Protein AF-A0A9X9F3B5-F1 (afdb_monomer)

Organism: Bacillus cereus (NCBI:txid1396)

Solvent-accessible surface area (backbone atoms only — not comparable to full-atom values): 8485 Å² total; per-residue (Å²): 130,91,76,78,83,88,72,43,100,63,91,70,79,89,70,54,74,70,54,32,63,73,67,66,36,51,57,54,35,40,50,52,51,32,54,69,56,72,46,82,91,53,90,96,57,89,67,85,50,54,65,65,38,56,52,51,55,50,51,56,39,38,68,37,24,41,66,36,77,58,70,49,90,58,87,87,78,70,39,50,51,76,63,76,97,62,75,48,53,69,52,58,49,33,40,53,72,60,72,49,48,43,68,39,73,67,28,53,50,38,31,54,47,8,58,75,51,78,66,52,68,66,66,55,69,88,78,88,79,88,82,82,82,85,130

Radius of gyration: 19.02 Å; Cα contacts (8 Å, |Δi|>4): 128; chains: 1; bounding box: 59×32×58 Å

Sequence (135 aa):
GSSKPKKSWKEFGDIDDLRALQVSSNVYMFNTALQMAGINYVPNNPLDIKQETFNKMRYYFRQFGLGVSTGIDLPNESIGQVGRTDNIPGFLLDYAIGQYDTYTPLQLAQYISTIANGGYRMKPQIVQEVREQPN

Secondary structure (DSSP, 8-state):
--PPPP--SS--SS--HHHHHHTT-HHHHHHHHHHHTT----TTS-----HHHHHHHHHHHHHTTTTS----SSTT-----PPP----HHHHHHHHTTSSS---HHHHHHHHHHHHTTT--PPP-S-----PPP-
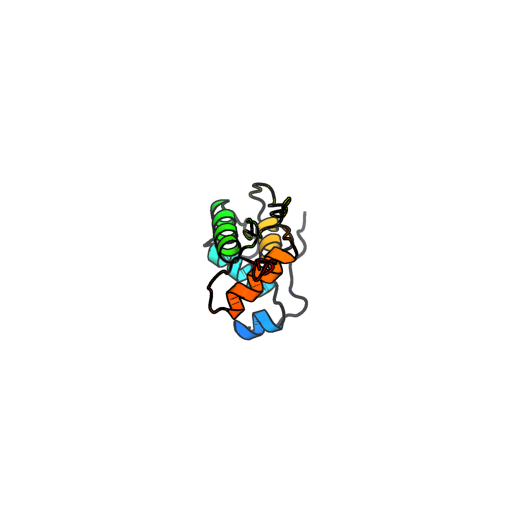
Structure (mmCIF, N/CA/C/O backbone):
data_AF-A0A9X9F3B5-F1
#
_entry.id   AF-A0A9X9F3B5-F1
#
loop_
_atom_site.group_PDB
_atom_site.id
_atom_site.type_symbol
_atom_site.label_atom_id
_atom_site.label_alt_id
_atom_site.label_comp_id
_atom_site.label_asym_id
_atom_site.label_entity_id
_atom_site.label_seq_id
_atom_site.pdbx_PDB_ins_code
_atom_site.Cartn_x
_atom_site.Cartn_y
_atom_site.Cartn_z
_atom_site.occupancy
_atom_site.B_iso_or_equiv
_atom_site.auth_seq_id
_atom_site.auth_comp_id
_atom_site.auth_asym_id
_atom_site.auth_atom_id
_atom_site.pdbx_PDB_model_num
ATOM 1 N N . GLY A 1 1 ? 24.732 11.506 -16.327 1.00 36.44 1 GLY A N 1
ATOM 2 C CA . GLY A 1 1 ? 24.994 11.352 -14.884 1.00 36.44 1 GLY A CA 1
ATOM 3 C C . GLY A 1 1 ? 24.782 9.903 -14.520 1.00 36.44 1 GLY A C 1
ATOM 4 O O . GLY A 1 1 ? 23.716 9.385 -14.814 1.00 36.44 1 GLY A O 1
ATOM 5 N N . SER A 1 2 ? 25.805 9.235 -13.989 1.00 35.81 2 SER A N 1
ATOM 6 C CA . SER A 1 2 ? 25.758 7.806 -13.650 1.00 35.81 2 SER A CA 1
ATOM 7 C C . SER A 1 2 ? 24.798 7.578 -12.476 1.00 35.81 2 SER A C 1
ATOM 9 O O . SER A 1 2 ? 25.084 7.994 -11.352 1.00 35.81 2 SER A O 1
ATOM 11 N N . SER A 1 3 ? 23.629 6.985 -12.738 1.00 43.53 3 SER A N 1
ATOM 12 C CA . SER A 1 3 ? 22.703 6.572 -11.683 1.00 43.53 3 SER A CA 1
ATOM 13 C C . SER A 1 3 ? 23.288 5.356 -10.969 1.00 43.53 3 SER A C 1
ATOM 15 O O . SER A 1 3 ? 23.568 4.340 -11.607 1.00 43.53 3 SER A O 1
ATOM 17 N N . LYS A 1 4 ? 23.478 5.456 -9.649 1.00 46.59 4 LYS A N 1
ATOM 18 C CA . LYS A 1 4 ? 24.001 4.358 -8.826 1.00 46.59 4 LYS A CA 1
ATOM 19 C C . LYS A 1 4 ? 23.145 3.093 -9.024 1.00 46.59 4 LYS A C 1
ATOM 21 O O . LYS A 1 4 ? 21.919 3.200 -8.975 1.00 46.59 4 LYS A O 1
ATOM 26 N N . PRO A 1 5 ? 23.751 1.909 -9.221 1.00 51.00 5 PRO A N 1
ATOM 27 C CA . PRO A 1 5 ? 22.995 0.668 -9.341 1.00 51.00 5 PRO A CA 1
ATOM 28 C C . PRO A 1 5 ? 22.234 0.409 -8.036 1.00 51.00 5 PRO A C 1
ATOM 30 O O . PRO A 1 5 ? 22.845 0.308 -6.971 1.00 51.00 5 PRO A O 1
ATOM 33 N N . LYS A 1 6 ? 20.899 0.323 -8.108 1.00 47.84 6 LYS A N 1
ATOM 34 C CA . LYS A 1 6 ? 20.064 -0.082 -6.969 1.00 47.84 6 LYS A CA 1
ATOM 35 C C . LYS A 1 6 ? 20.289 -1.581 -6.733 1.00 47.84 6 LYS A C 1
ATOM 37 O O . LYS A 1 6 ? 20.050 -2.383 -7.630 1.00 47.84 6 LYS A O 1
ATOM 42 N N . LYS A 1 7 ? 20.790 -1.953 -5.553 1.00 46.00 7 LYS A N 1
ATOM 43 C CA . LYS A 1 7 ? 21.088 -3.343 -5.166 1.00 46.00 7 LYS A CA 1
ATOM 44 C C . LYS A 1 7 ? 20.408 -3.677 -3.835 1.00 46.00 7 LYS A C 1
ATOM 46 O O . LYS A 1 7 ? 20.262 -2.798 -2.987 1.00 46.00 7 LYS A O 1
ATOM 51 N N . SER A 1 8 ? 20.007 -4.935 -3.647 1.00 44.94 8 SER A N 1
ATOM 52 C CA . SER A 1 8 ? 19.710 -5.474 -2.310 1.00 44.94 8 SER A CA 1
ATOM 53 C C . SER A 1 8 ? 20.991 -5.512 -1.463 1.00 44.94 8 SER A C 1
ATOM 55 O O . SER A 1 8 ? 22.097 -5.510 -2.001 1.00 44.94 8 SER A O 1
ATOM 57 N N . TRP A 1 9 ? 20.850 -5.588 -0.136 1.00 44.47 9 TRP A N 1
ATOM 58 C CA . TRP A 1 9 ? 21.981 -5.670 0.802 1.00 44.47 9 TRP A CA 1
ATOM 59 C C . TRP A 1 9 ? 22.863 -6.927 0.607 1.00 44.47 9 TRP A C 1
ATOM 61 O O . TRP A 1 9 ? 24.012 -6.947 1.041 1.00 44.47 9 TRP A O 1
ATOM 71 N N . LYS A 1 10 ? 22.359 -7.955 -0.096 1.00 44.69 10 LYS A N 1
ATOM 72 C CA . LYS A 1 10 ? 23.094 -9.165 -0.502 1.00 44.69 10 LYS A CA 1
ATOM 73 C C . LYS A 1 10 ? 22.610 -9.686 -1.863 1.00 44.69 10 LYS A C 1
ATOM 75 O O . LYS A 1 10 ? 21.421 -9.586 -2.165 1.00 44.69 10 LYS A O 1
ATOM 80 N N . GLU A 1 11 ? 23.516 -10.266 -2.654 1.00 44.75 11 GLU A N 1
ATOM 81 C CA . GLU A 1 11 ? 23.173 -11.099 -3.818 1.00 44.75 11 GLU A CA 1
ATOM 82 C C . GLU A 1 11 ? 22.745 -12.482 -3.314 1.00 44.75 11 GLU A C 1
ATOM 84 O O . GLU A 1 11 ? 23.505 -13.145 -2.610 1.00 44.75 11 GLU A O 1
ATOM 89 N N . PHE A 1 12 ? 21.515 -12.898 -3.617 1.00 49.94 12 PHE A N 1
ATOM 90 C CA . PHE A 1 12 ? 20.930 -14.125 -3.060 1.00 49.94 12 PHE A CA 1
ATOM 91 C C . PHE A 1 12 ? 20.698 -15.245 -4.093 1.00 49.94 12 PHE A C 1
ATOM 93 O O . PHE A 1 12 ? 20.068 -16.238 -3.748 1.00 49.94 12 PHE A O 1
ATOM 100 N N . GLY A 1 13 ? 21.255 -15.152 -5.307 1.00 59.84 13 GLY A N 1
ATOM 101 C CA . GLY A 1 13 ? 21.099 -16.201 -6.331 1.00 59.84 13 GLY A CA 1
ATOM 102 C C . GLY A 1 13 ? 19.633 -16.409 -6.732 1.00 59.84 13 GLY A C 1
ATOM 103 O O . GLY A 1 13 ? 18.893 -15.431 -6.824 1.00 59.84 13 GLY A O 1
ATOM 104 N N . ASP A 1 14 ? 19.218 -17.659 -6.952 1.00 50.88 14 ASP A N 1
ATOM 105 C CA . ASP A 1 14 ? 17.814 -18.015 -7.191 1.00 50.88 14 ASP A CA 1
ATOM 106 C C . ASP A 1 14 ? 16.996 -17.845 -5.899 1.00 50.88 14 ASP A C 1
ATOM 108 O O . ASP A 1 14 ? 17.201 -18.548 -4.905 1.00 50.88 14 ASP A O 1
ATOM 112 N N . ILE A 1 15 ? 16.082 -16.872 -5.894 1.00 57.34 15 ILE A N 1
ATOM 113 C CA . ILE A 1 15 ? 15.240 -16.533 -4.742 1.00 57.34 15 ILE A CA 1
ATOM 114 C C . ILE A 1 15 ? 13.795 -16.923 -5.052 1.00 57.34 15 ILE A C 1
ATOM 116 O O . ILE A 1 15 ? 13.193 -16.364 -5.962 1.00 57.34 15 ILE A O 1
ATOM 120 N N . ASP A 1 16 ? 13.251 -17.833 -4.249 1.00 57.69 16 ASP A N 1
ATOM 121 C CA . ASP A 1 16 ? 11.825 -18.178 -4.189 1.00 57.69 16 ASP A CA 1
ATOM 122 C C . ASP A 1 16 ? 11.020 -17.081 -3.453 1.00 57.69 16 ASP A C 1
ATOM 124 O O . ASP A 1 16 ? 11.556 -16.403 -2.567 1.00 57.69 16 ASP A O 1
ATOM 128 N N . ASP A 1 17 ? 9.741 -16.902 -3.781 1.00 60.91 17 ASP A N 1
ATOM 129 C CA . ASP A 1 17 ? 8.849 -15.810 -3.353 1.00 60.91 17 ASP A CA 1
ATOM 130 C C . ASP A 1 17 ? 8.848 -15.643 -1.824 1.00 60.91 17 ASP A C 1
ATOM 132 O O . ASP A 1 17 ? 8.926 -14.536 -1.275 1.00 60.91 17 ASP A O 1
ATOM 136 N N . LEU A 1 18 ? 8.816 -16.779 -1.118 1.00 63.28 18 LEU A N 1
ATOM 137 C CA . LEU A 1 18 ? 8.819 -16.851 0.341 1.00 63.28 18 LEU A CA 1
ATOM 138 C C . LEU A 1 18 ? 10.128 -16.307 0.924 1.00 63.28 18 LEU A C 1
ATOM 140 O O . LEU A 1 18 ? 10.139 -15.576 1.918 1.00 63.28 18 LEU A O 1
ATOM 144 N N . ARG A 1 19 ? 11.249 -16.635 0.278 1.00 61.81 19 ARG A N 1
ATOM 145 C CA . ARG A 1 19 ? 12.577 -16.191 0.693 1.00 61.81 19 ARG A CA 1
ATOM 146 C C . ARG A 1 19 ? 12.791 -14.720 0.359 1.00 61.81 19 ARG A C 1
ATOM 148 O O . ARG A 1 19 ? 13.441 -14.027 1.137 1.00 61.81 19 ARG A O 1
ATOM 155 N N . ALA A 1 20 ? 12.207 -14.223 -0.731 1.00 60.94 20 ALA A N 1
ATOM 156 C CA . ALA A 1 20 ? 12.233 -12.806 -1.079 1.00 60.94 20 ALA A CA 1
ATOM 157 C C . ALA A 1 20 ? 11.557 -11.935 -0.012 1.00 60.94 20 ALA A C 1
ATOM 159 O O . ALA A 1 20 ? 12.117 -10.901 0.363 1.00 60.94 20 ALA A O 1
ATOM 160 N N . LEU A 1 21 ? 10.408 -12.376 0.513 1.00 69.44 21 LEU A N 1
ATOM 161 C CA . LEU A 1 21 ? 9.745 -11.724 1.646 1.00 69.44 21 LEU A CA 1
ATOM 162 C C . LEU A 1 21 ? 10.577 -11.843 2.927 1.00 69.44 21 LEU A C 1
ATOM 164 O O . LEU A 1 21 ? 10.759 -10.849 3.628 1.00 69.44 21 LEU A O 1
ATOM 168 N N . GLN A 1 22 ? 11.143 -13.023 3.203 1.00 66.88 22 GLN A N 1
ATOM 169 C CA . GLN A 1 22 ? 11.951 -13.257 4.404 1.00 66.88 22 GLN A CA 1
ATOM 170 C C . GLN A 1 22 ? 13.190 -12.352 4.475 1.00 66.88 22 GLN A C 1
ATOM 172 O O . GLN A 1 22 ? 13.544 -11.879 5.553 1.00 66.88 22 GLN A O 1
ATOM 177 N N . VAL A 1 23 ? 13.861 -12.113 3.343 1.00 70.06 23 VAL A N 1
ATOM 178 C CA . VAL A 1 23 ? 15.090 -11.301 3.299 1.00 70.06 23 VAL A CA 1
ATOM 179 C C . VAL A 1 23 ? 14.840 -9.834 2.956 1.00 70.06 23 VAL A C 1
ATOM 181 O O . VAL A 1 23 ? 15.803 -9.078 2.840 1.00 70.06 23 VAL A O 1
ATOM 184 N N . SER A 1 24 ? 13.577 -9.429 2.781 1.00 69.69 24 SER A N 1
ATOM 185 C CA . SER A 1 24 ? 13.208 -8.088 2.316 1.00 69.69 24 SER A CA 1
ATOM 186 C C . SER A 1 24 ? 13.968 -7.705 1.034 1.00 69.69 24 SER A C 1
ATOM 188 O O . SER A 1 24 ? 14.694 -6.710 0.964 1.00 69.69 24 SER A O 1
ATOM 190 N N . SER A 1 25 ? 13.895 -8.570 0.014 1.00 69.06 25 SER A N 1
ATOM 191 C CA . SER A 1 25 ? 14.666 -8.381 -1.218 1.00 69.06 25 SER A CA 1
ATOM 192 C C . SER A 1 25 ? 14.099 -7.239 -2.061 1.00 69.06 25 SER A C 1
ATOM 194 O O . SER A 1 25 ? 13.119 -7.405 -2.788 1.00 69.06 25 SER A O 1
ATOM 196 N N . ASN A 1 26 ? 14.784 -6.096 -2.043 1.00 70.19 26 ASN A N 1
ATOM 197 C CA . ASN A 1 26 ? 14.477 -4.961 -2.917 1.00 70.19 26 ASN A CA 1
ATOM 198 C C . ASN A 1 26 ? 14.485 -5.359 -4.401 1.00 70.19 26 ASN A C 1
ATOM 200 O O . ASN A 1 26 ? 13.622 -4.926 -5.154 1.00 70.19 26 ASN A O 1
ATOM 204 N N . VAL A 1 27 ? 15.422 -6.222 -4.819 1.00 68.06 27 VAL A N 1
ATOM 205 C CA . VAL A 1 27 ? 15.513 -6.724 -6.205 1.00 68.06 27 VAL A CA 1
ATOM 206 C C . VAL A 1 27 ? 14.246 -7.471 -6.624 1.00 68.06 27 VAL A C 1
ATOM 208 O O . VAL A 1 27 ? 13.775 -7.282 -7.742 1.00 68.06 27 VAL A O 1
ATOM 211 N N . TYR A 1 28 ? 13.657 -8.268 -5.729 1.00 72.38 28 TYR A N 1
ATOM 212 C CA . TYR A 1 28 ? 12.400 -8.956 -6.018 1.00 72.38 28 TYR A CA 1
ATOM 213 C C . TYR A 1 28 ? 11.256 -7.956 -6.203 1.00 72.38 28 TYR A C 1
ATOM 215 O O . TYR A 1 28 ? 10.546 -8.013 -7.202 1.00 72.38 28 TYR A O 1
ATOM 223 N N . MET A 1 29 ? 11.138 -6.972 -5.304 1.00 76.94 29 MET A N 1
ATOM 224 C CA . MET A 1 29 ? 10.114 -5.925 -5.415 1.00 76.94 29 MET A CA 1
ATOM 225 C C . MET A 1 29 ? 10.272 -5.085 -6.689 1.00 76.94 29 MET A C 1
ATOM 227 O O . MET A 1 29 ? 9.281 -4.767 -7.345 1.00 76.94 29 MET A O 1
ATOM 231 N N . PHE A 1 30 ? 11.509 -4.776 -7.092 1.00 73.56 30 PHE A N 1
ATOM 232 C CA . PHE A 1 30 ? 11.790 -4.102 -8.361 1.00 73.56 30 PHE A CA 1
ATOM 233 C C . PHE A 1 30 ? 11.351 -4.943 -9.561 1.00 73.56 30 PHE A C 1
ATOM 235 O O . PHE A 1 30 ? 10.681 -4.423 -10.451 1.00 73.56 30 PHE A O 1
ATOM 242 N N . ASN A 1 31 ? 11.672 -6.239 -9.574 1.00 73.50 31 ASN A N 1
ATOM 243 C CA . ASN A 1 31 ? 11.261 -7.144 -10.645 1.00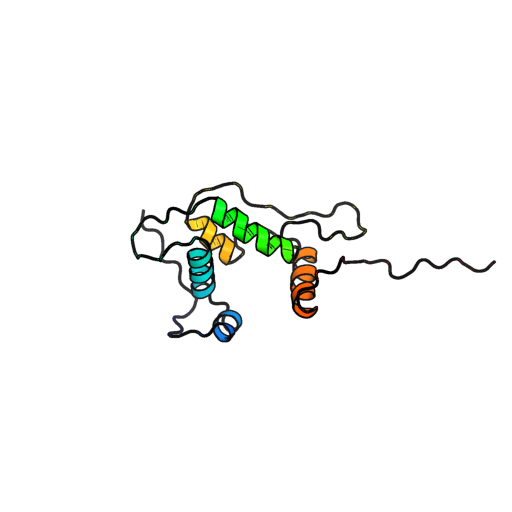 73.50 31 ASN A CA 1
ATOM 244 C C . ASN A 1 31 ? 9.734 -7.257 -10.734 1.00 73.50 31 ASN A C 1
ATOM 246 O O . ASN A 1 31 ? 9.189 -7.166 -11.831 1.00 73.50 31 ASN A O 1
ATOM 250 N N . THR A 1 32 ? 9.034 -7.369 -9.603 1.00 77.31 32 THR A N 1
ATOM 251 C CA . THR A 1 32 ? 7.565 -7.394 -9.558 1.00 77.31 32 THR A CA 1
ATOM 252 C C . THR A 1 32 ? 6.962 -6.106 -10.114 1.00 77.31 32 THR A C 1
ATOM 254 O O . THR A 1 32 ? 6.056 -6.157 -10.943 1.00 77.31 32 THR A O 1
ATOM 257 N N . ALA A 1 33 ? 7.490 -4.940 -9.731 1.00 76.06 33 ALA A N 1
ATOM 258 C CA . ALA A 1 33 ? 7.019 -3.657 -10.252 1.00 76.06 33 ALA A CA 1
ATOM 259 C C . ALA A 1 33 ? 7.249 -3.520 -11.769 1.00 76.06 33 ALA A C 1
ATOM 261 O O . ALA A 1 33 ? 6.384 -3.013 -12.484 1.00 76.06 33 ALA A O 1
ATOM 262 N N . LEU A 1 34 ? 8.384 -4.011 -12.277 1.00 76.50 34 LEU A N 1
ATOM 263 C CA . LEU A 1 34 ? 8.692 -4.029 -13.711 1.00 76.50 34 LEU A CA 1
ATOM 264 C C . LEU A 1 34 ? 7.777 -4.990 -14.485 1.00 76.50 34 LEU A C 1
ATOM 266 O O . LEU A 1 34 ? 7.257 -4.618 -15.537 1.00 76.50 34 LEU A O 1
ATOM 270 N N . GLN A 1 35 ? 7.495 -6.173 -13.933 1.00 77.62 35 GLN A N 1
ATOM 271 C CA . GLN A 1 35 ? 6.514 -7.105 -14.499 1.00 77.62 35 GLN A CA 1
ATOM 272 C C . GLN A 1 35 ? 5.106 -6.497 -14.526 1.00 77.62 35 GLN A C 1
ATOM 274 O O . GLN A 1 35 ? 4.423 -6.576 -15.546 1.00 77.62 35 GLN A O 1
ATOM 279 N N . MET A 1 36 ? 4.685 -5.814 -13.455 1.00 75.00 36 MET A N 1
ATOM 280 C CA . MET A 1 36 ? 3.412 -5.080 -13.418 1.00 75.00 36 MET A CA 1
ATOM 281 C C . MET A 1 36 ? 3.349 -3.950 -14.452 1.00 75.00 36 MET A C 1
ATOM 283 O O . MET A 1 36 ? 2.264 -3.635 -14.949 1.00 75.00 36 MET A O 1
ATOM 287 N N . ALA A 1 37 ? 4.497 -3.355 -14.789 1.00 72.44 37 ALA A N 1
ATOM 288 C CA . ALA A 1 37 ? 4.622 -2.366 -15.854 1.00 72.44 37 ALA A CA 1
ATOM 289 C C . ALA A 1 37 ? 4.562 -2.977 -17.264 1.00 72.44 37 ALA A C 1
ATOM 291 O O . ALA A 1 37 ? 4.468 -2.234 -18.239 1.00 72.44 37 ALA A O 1
ATOM 292 N N . GLY A 1 38 ? 4.632 -4.308 -17.386 1.00 73.38 38 GLY A N 1
ATOM 293 C CA . GLY A 1 38 ? 4.784 -4.999 -18.666 1.00 73.38 38 GLY A CA 1
ATOM 294 C C . GLY A 1 38 ? 6.136 -4.728 -19.332 1.00 73.38 38 GLY A C 1
ATOM 295 O O . GLY A 1 38 ? 6.253 -4.858 -20.549 1.00 73.38 38 GLY A O 1
ATOM 296 N N . ILE A 1 39 ? 7.143 -4.311 -18.557 1.00 70.00 39 ILE A N 1
ATOM 297 C CA . ILE A 1 39 ? 8.469 -3.960 -19.063 1.00 70.00 39 ILE A CA 1
ATOM 298 C C . ILE A 1 39 ? 9.420 -5.118 -18.776 1.00 70.00 39 ILE A C 1
ATOM 300 O O . ILE A 1 39 ? 9.672 -5.465 -17.622 1.00 70.00 39 ILE A O 1
ATOM 304 N N . ASN A 1 40 ? 10.007 -5.678 -19.831 1.00 65.12 40 ASN A N 1
ATOM 305 C CA . ASN A 1 40 ? 11.129 -6.597 -19.689 1.00 65.12 40 ASN A CA 1
ATOM 306 C C . ASN A 1 40 ? 12.374 -5.785 -19.321 1.00 65.12 40 ASN A C 1
ATOM 308 O O . ASN A 1 40 ? 12.784 -4.901 -20.074 1.00 65.12 40 ASN A O 1
ATOM 312 N N . TYR A 1 41 ? 12.961 -6.059 -18.155 1.00 60.88 41 TYR A N 1
ATOM 313 C CA . TYR A 1 41 ? 14.172 -5.374 -17.714 1.00 60.88 41 TYR A CA 1
ATOM 314 C C . TYR A 1 41 ? 15.315 -5.643 -18.695 1.00 60.88 41 TYR A C 1
ATOM 316 O O . TYR A 1 41 ? 15.782 -6.774 -18.820 1.00 60.88 41 TYR A O 1
ATOM 324 N N . VAL A 1 42 ? 15.788 -4.594 -19.367 1.00 60.28 42 VAL A N 1
ATOM 325 C CA . VAL A 1 42 ? 17.005 -4.648 -20.176 1.00 60.28 42 VAL A CA 1
ATOM 326 C C . VAL A 1 42 ? 18.014 -3.665 -19.582 1.00 60.28 42 VAL A C 1
ATOM 328 O O . VAL A 1 42 ? 17.715 -2.468 -19.506 1.00 60.28 42 VAL A O 1
ATOM 331 N N . PRO A 1 43 ? 19.202 -4.132 -19.155 1.00 56.81 43 PRO A N 1
ATOM 332 C CA . PRO A 1 43 ? 20.257 -3.254 -18.665 1.00 56.81 43 PRO A CA 1
ATOM 333 C C . PRO A 1 43 ? 20.563 -2.138 -19.675 1.00 56.81 43 PRO A C 1
ATOM 335 O O . PRO A 1 43 ? 20.687 -2.400 -20.869 1.00 56.81 43 PRO A O 1
ATOM 338 N N . ASN A 1 44 ? 20.711 -0.900 -19.192 1.00 55.59 44 ASN A N 1
ATOM 339 C CA . ASN A 1 44 ? 21.040 0.304 -19.975 1.00 55.59 44 ASN A CA 1
ATOM 340 C C . ASN A 1 44 ? 19.987 0.807 -20.983 1.00 55.59 44 ASN A C 1
ATOM 342 O O . ASN A 1 44 ? 20.287 1.746 -21.720 1.00 55.59 44 ASN A O 1
ATOM 346 N N . ASN A 1 45 ? 18.764 0.270 -21.000 1.00 58.69 45 ASN A N 1
ATOM 347 C CA . ASN A 1 45 ? 17.671 0.870 -21.771 1.00 58.69 45 ASN A CA 1
ATOM 348 C C . ASN A 1 45 ? 16.877 1.897 -20.943 1.00 58.69 45 ASN A C 1
ATOM 350 O O . ASN A 1 45 ? 16.692 1.700 -19.737 1.00 58.69 45 ASN A O 1
ATOM 354 N N . PRO A 1 46 ? 16.378 2.986 -21.563 1.00 59.38 46 PRO A N 1
ATOM 355 C CA . PRO A 1 46 ? 15.429 3.875 -20.912 1.00 59.38 46 PRO A CA 1
ATOM 356 C C . PRO A 1 46 ? 14.150 3.096 -20.597 1.00 59.38 46 PRO A C 1
ATOM 358 O O . PRO A 1 46 ? 13.519 2.509 -21.474 1.00 59.38 46 PRO A O 1
ATOM 361 N N . LEU A 1 47 ? 13.786 3.075 -19.320 1.00 65.56 47 LEU A N 1
ATOM 362 C CA . LEU A 1 47 ? 12.518 2.524 -18.867 1.00 65.56 47 LEU A CA 1
ATOM 363 C C . LEU A 1 47 ? 11.447 3.586 -19.113 1.00 65.56 47 LEU A C 1
ATOM 365 O O . LEU A 1 47 ? 11.454 4.616 -18.446 1.00 65.56 47 LEU A O 1
ATOM 369 N N . ASP A 1 48 ? 10.543 3.357 -20.059 1.00 65.31 48 ASP A N 1
ATOM 370 C CA . ASP A 1 48 ? 9.358 4.202 -20.214 1.00 65.31 48 ASP A CA 1
ATOM 371 C C . ASP A 1 48 ? 8.252 3.682 -19.290 1.00 65.31 48 ASP A C 1
ATOM 373 O O . ASP A 1 48 ? 7.501 2.763 -19.624 1.00 65.31 48 ASP A O 1
ATOM 377 N N . ILE A 1 49 ? 8.212 4.210 -18.066 1.00 68.62 49 ILE A N 1
ATOM 378 C CA . ILE A 1 49 ? 7.205 3.817 -17.082 1.00 68.62 49 ILE A CA 1
ATOM 379 C C . ILE A 1 49 ? 5.964 4.674 -17.289 1.00 68.62 49 ILE A C 1
ATOM 381 O O . ILE A 1 49 ? 5.922 5.852 -16.935 1.00 68.62 49 ILE A O 1
ATOM 385 N N . LYS A 1 50 ? 4.918 4.037 -17.815 1.00 70.19 50 LYS A N 1
ATOM 386 C CA . LYS A 1 50 ? 3.604 4.656 -17.956 1.00 70.19 50 LYS A CA 1
ATOM 387 C C . LYS A 1 50 ? 2.998 4.954 -16.590 1.00 70.19 50 LYS A C 1
ATOM 389 O O . LYS A 1 50 ? 3.032 4.128 -15.675 1.00 70.19 50 LYS A O 1
ATOM 394 N N . GLN A 1 51 ? 2.324 6.095 -16.492 1.00 72.81 51 GLN A N 1
ATOM 395 C CA . GLN A 1 51 ? 1.537 6.467 -15.316 1.00 72.81 51 GLN A CA 1
ATOM 396 C C . GLN A 1 51 ? 0.475 5.408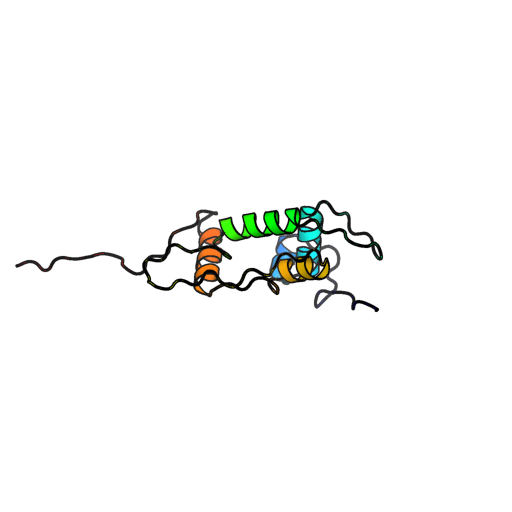 -14.952 1.00 72.81 51 GLN A C 1
ATOM 398 O O . GLN A 1 51 ? 0.132 5.230 -13.784 1.00 72.81 51 GLN A O 1
ATOM 403 N N . GLU A 1 52 ? -0.017 4.655 -15.937 1.00 78.25 52 GLU A N 1
ATOM 404 C CA . GLU A 1 52 ? -0.930 3.524 -15.733 1.00 78.25 52 GLU A CA 1
ATOM 405 C C . GLU A 1 52 ? -0.377 2.477 -14.757 1.00 78.25 52 GLU A C 1
ATOM 407 O O . GLU A 1 52 ? -1.134 1.927 -13.956 1.00 7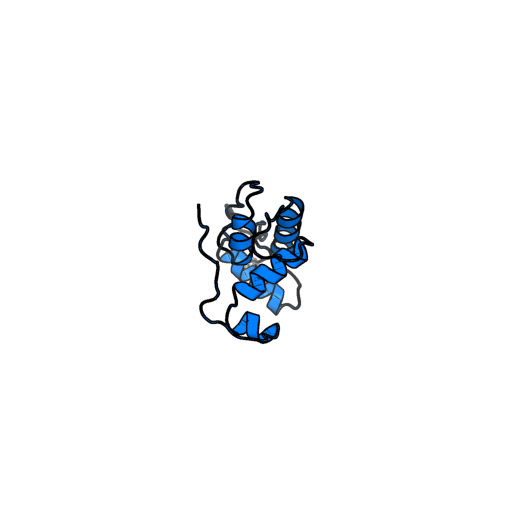8.25 52 GLU A O 1
ATOM 412 N N . THR A 1 53 ? 0.936 2.239 -14.764 1.00 79.06 53 THR A N 1
ATOM 413 C CA . THR A 1 53 ? 1.594 1.314 -13.836 1.00 79.06 53 THR A CA 1
ATOM 414 C C . THR A 1 53 ? 1.510 1.824 -12.402 1.00 79.06 53 THR A C 1
ATOM 416 O O . THR A 1 53 ? 1.133 1.071 -11.503 1.00 79.06 53 THR A O 1
ATOM 419 N N . PHE A 1 54 ? 1.776 3.116 -12.184 1.00 78.06 54 PHE A N 1
ATOM 420 C CA . PHE A 1 54 ? 1.608 3.744 -10.870 1.00 78.06 54 PHE A CA 1
ATOM 421 C C . PHE A 1 54 ? 0.161 3.641 -10.391 1.00 78.06 54 PHE A C 1
ATOM 423 O O . PHE A 1 54 ? -0.087 3.297 -9.237 1.00 78.06 54 PHE A O 1
ATOM 430 N N . ASN A 1 55 ? -0.803 3.882 -11.282 1.00 81.94 55 ASN A N 1
ATOM 431 C CA . ASN A 1 55 ? -2.221 3.765 -10.959 1.00 81.94 55 ASN A CA 1
ATOM 432 C C . ASN A 1 55 ? -2.613 2.325 -10.604 1.00 81.94 55 ASN A C 1
ATOM 434 O O . ASN A 1 55 ? -3.367 2.131 -9.653 1.00 81.94 55 ASN A O 1
ATOM 438 N N . LYS A 1 56 ? -2.073 1.317 -11.303 1.00 84.69 56 LYS A N 1
ATOM 439 C CA . LYS A 1 56 ? -2.265 -0.101 -10.960 1.00 84.69 56 LYS A CA 1
ATOM 440 C C . LYS A 1 56 ? -1.678 -0.447 -9.595 1.00 84.69 56 LYS A C 1
ATOM 442 O O . LYS A 1 56 ? -2.368 -1.054 -8.784 1.00 84.69 56 LYS A O 1
ATOM 447 N N . MET A 1 57 ? -0.438 -0.053 -9.313 1.00 82.81 57 MET A N 1
ATOM 448 C CA . MET A 1 57 ? 0.178 -0.314 -8.007 1.00 82.81 57 MET A CA 1
ATOM 449 C C . MET A 1 57 ? -0.604 0.362 -6.873 1.00 82.81 57 MET A C 1
ATOM 451 O O . MET A 1 57 ? -0.957 -0.293 -5.894 1.00 82.81 57 MET A O 1
ATOM 455 N N . ARG A 1 58 ? -0.983 1.635 -7.056 1.00 84.88 58 ARG A N 1
ATOM 456 C CA . ARG A 1 58 ? -1.873 2.356 -6.134 1.00 84.88 58 ARG A CA 1
ATOM 457 C C . ARG A 1 58 ? -3.196 1.635 -5.954 1.00 84.88 58 ARG A C 1
ATOM 459 O O . ARG A 1 58 ? -3.668 1.514 -4.833 1.00 84.88 58 ARG A O 1
ATOM 466 N N . TYR A 1 59 ? -3.800 1.151 -7.036 1.00 86.56 59 TYR A N 1
ATOM 467 C CA . TYR A 1 59 ? -5.053 0.409 -6.971 1.00 86.56 59 TYR A CA 1
ATOM 468 C C . TYR A 1 59 ? -4.936 -0.813 -6.055 1.00 86.56 59 TYR A C 1
ATOM 470 O O . TYR A 1 59 ? -5.779 -0.970 -5.175 1.00 86.56 59 TYR A O 1
ATOM 478 N N . TYR A 1 60 ? -3.875 -1.615 -6.189 1.00 87.50 60 TYR A N 1
ATOM 479 C CA . TYR A 1 60 ? -3.652 -2.767 -5.311 1.00 87.50 60 TYR A CA 1
ATOM 480 C C . TYR A 1 60 ? -3.390 -2.358 -3.860 1.00 87.50 60 TYR A C 1
ATOM 482 O O . TYR A 1 60 ? -4.034 -2.890 -2.962 1.00 87.50 60 TYR A O 1
ATOM 490 N N . PHE A 1 61 ? -2.532 -1.370 -3.607 1.00 86.19 61 PHE A N 1
ATOM 491 C CA . PHE A 1 61 ? -2.290 -0.880 -2.245 1.00 86.19 61 PHE A CA 1
ATOM 492 C C . PHE A 1 61 ? -3.557 -0.341 -1.569 1.00 86.19 61 PHE A C 1
ATOM 494 O O . PHE A 1 61 ? -3.796 -0.619 -0.391 1.00 86.19 61 P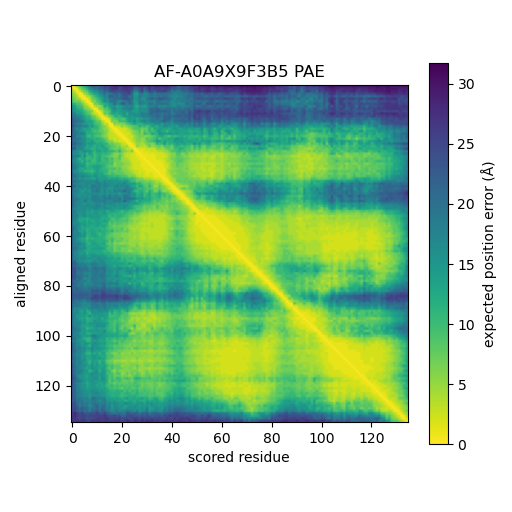HE A O 1
ATOM 501 N N . ARG A 1 62 ? -4.438 0.319 -2.328 1.00 88.12 62 ARG A N 1
ATOM 502 C CA . ARG A 1 62 ? -5.744 0.777 -1.837 1.00 88.12 62 ARG A CA 1
ATOM 503 C C . ARG A 1 62 ? -6.673 -0.365 -1.429 1.00 88.12 62 ARG A C 1
ATOM 505 O O . ARG A 1 62 ? -7.439 -0.184 -0.483 1.00 88.12 62 ARG A O 1
ATOM 512 N N . GLN A 1 63 ? -6.603 -1.527 -2.087 1.00 88.06 63 GLN A N 1
ATOM 513 C CA . GLN A 1 63 ? -7.389 -2.703 -1.678 1.00 88.06 63 GLN A CA 1
ATOM 514 C C . GLN A 1 63 ? -7.016 -3.171 -0.267 1.00 88.06 63 GLN A C 1
ATOM 516 O O . GLN A 1 63 ? -7.890 -3.593 0.482 1.00 88.06 63 GLN A O 1
ATOM 521 N N . PHE A 1 64 ? -5.754 -3.002 0.136 1.00 87.31 64 PHE A N 1
ATOM 522 C CA . PHE A 1 64 ? -5.294 -3.303 1.494 1.00 87.31 64 PHE A CA 1
ATOM 523 C C . PHE A 1 64 ? -5.385 -2.113 2.468 1.00 87.31 64 PHE A C 1
ATOM 525 O O . PHE A 1 64 ? -4.983 -2.224 3.622 1.00 87.31 64 PHE A O 1
ATOM 532 N N . GLY A 1 65 ? -5.920 -0.971 2.031 1.00 86.25 65 GLY A N 1
ATOM 533 C CA . GLY A 1 65 ? -6.118 0.209 2.876 1.00 86.25 65 GLY A CA 1
ATOM 534 C C . GLY A 1 65 ? -4.964 1.209 2.914 1.00 86.25 65 GLY A C 1
ATOM 535 O O . GLY A 1 65 ? -5.057 2.211 3.617 1.00 86.25 65 GLY A O 1
ATOM 536 N N . LEU A 1 66 ? -3.910 1.002 2.127 1.00 87.38 66 LEU A N 1
ATOM 537 C CA . LEU A 1 66 ? -2.801 1.947 2.018 1.00 87.38 66 LEU A CA 1
ATOM 538 C C . LEU A 1 66 ? -3.166 3.095 1.060 1.00 87.38 66 LEU A C 1
ATOM 540 O O . LEU A 1 66 ? -3.592 2.869 -0.075 1.00 87.38 66 LEU A O 1
ATOM 544 N N . GLY A 1 67 ? -3.018 4.343 1.514 1.00 84.38 67 GLY A N 1
ATOM 545 C CA . GLY A 1 67 ? -3.287 5.544 0.707 1.00 84.38 67 GLY A CA 1
ATOM 546 C C . GLY A 1 67 ? -4.774 5.883 0.522 1.00 84.38 67 GLY A C 1
ATOM 547 O O . GLY A 1 67 ? -5.122 6.698 -0.334 1.00 84.38 67 GLY A O 1
ATOM 548 N N . VAL A 1 68 ? -5.660 5.253 1.297 1.00 87.25 68 VAL A N 1
ATOM 549 C CA . VAL A 1 68 ? -7.104 5.541 1.374 1.00 87.25 68 VAL A CA 1
ATOM 550 C C . VAL A 1 68 ? -7.538 5.647 2.830 1.00 87.25 68 VAL A C 1
ATOM 552 O O . VAL A 1 68 ? -6.856 5.149 3.723 1.00 87.25 68 VAL A O 1
ATOM 555 N N . SER A 1 69 ? -8.683 6.285 3.071 1.00 85.50 69 SER A N 1
ATOM 556 C CA . SER A 1 69 ? -9.306 6.305 4.398 1.00 85.50 69 SER A CA 1
ATOM 557 C C . SER A 1 69 ? -9.567 4.872 4.874 1.00 85.50 69 SER A C 1
ATOM 559 O O . SER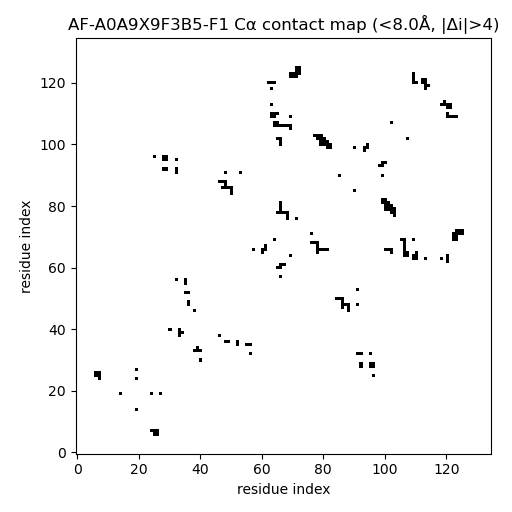 A 1 69 ? -10.065 4.032 4.114 1.00 85.50 69 SER A O 1
ATOM 561 N N . THR A 1 70 ? -9.192 4.585 6.120 1.00 84.12 70 THR A N 1
ATOM 562 C CA . THR A 1 70 ? -9.449 3.307 6.795 1.00 84.12 70 THR A CA 1
ATOM 563 C C . THR A 1 70 ? -10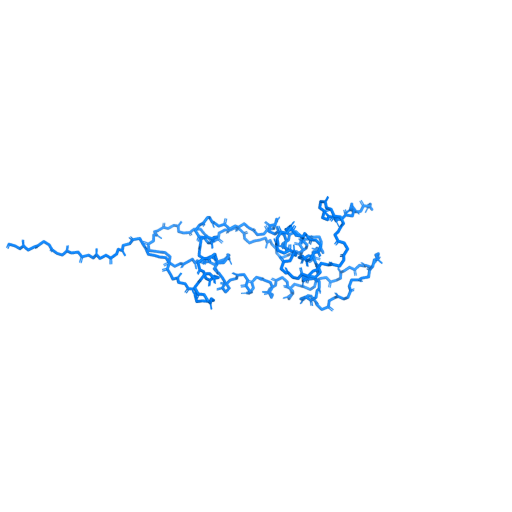.909 3.177 7.206 1.00 84.12 70 THR A C 1
ATOM 565 O O . THR A 1 70 ? -11.392 2.055 7.373 1.00 84.12 70 THR A O 1
ATOM 568 N N . GLY A 1 71 ? -11.616 4.307 7.309 1.00 84.88 71 GLY A N 1
ATOM 569 C CA . GLY A 1 71 ? -13.012 4.387 7.716 1.00 84.88 71 GLY A CA 1
ATOM 570 C C . GLY A 1 71 ? -13.208 4.388 9.230 1.00 84.88 71 GLY A C 1
ATOM 571 O O . GLY A 1 71 ? -14.341 4.176 9.663 1.00 84.88 71 GLY A O 1
ATOM 572 N N . ILE A 1 72 ? -12.141 4.596 10.013 1.00 85.19 72 ILE A N 1
ATOM 573 C CA . ILE A 1 72 ? -12.206 4.704 11.475 1.00 85.19 72 ILE A CA 1
ATOM 574 C C . ILE A 1 72 ? -13.226 5.761 11.912 1.00 85.19 72 ILE A C 1
ATOM 576 O O . ILE A 1 72 ? -13.438 6.770 11.244 1.00 85.19 72 ILE A O 1
ATOM 580 N N . ASP A 1 73 ? -13.870 5.527 13.046 1.00 80.25 73 ASP A N 1
ATOM 581 C CA . ASP A 1 73 ? -14.872 6.394 13.668 1.00 80.25 73 ASP A CA 1
ATOM 582 C C . ASP A 1 73 ? -14.272 7.610 14.403 1.00 80.25 73 ASP A C 1
ATOM 584 O O . ASP A 1 73 ? -14.879 8.144 15.328 1.00 80.25 73 ASP A O 1
ATOM 588 N N . LEU A 1 74 ? -13.092 8.076 13.979 1.00 79.81 74 LEU A N 1
ATOM 589 C CA . LEU A 1 74 ? -12.414 9.236 14.551 1.00 79.81 74 LEU A CA 1
ATOM 590 C C . LEU A 1 74 ? -12.402 10.432 13.588 1.00 79.81 74 LEU A C 1
ATOM 592 O O . LEU A 1 74 ? -12.185 10.258 12.385 1.00 79.81 74 LEU A O 1
ATOM 596 N N . PRO A 1 75 ? -12.562 11.665 14.103 1.00 75.69 75 PRO A N 1
ATOM 597 C CA . PRO A 1 75 ? -12.354 12.864 13.305 1.00 75.69 75 PRO A CA 1
ATOM 598 C C . PRO A 1 75 ? -10.871 13.022 12.929 1.00 75.69 75 PRO A C 1
ATOM 600 O O . PRO A 1 75 ? -9.982 12.651 13.693 1.00 75.69 75 PRO A O 1
ATOM 603 N N . ASN A 1 76 ? -10.608 13.652 11.779 1.00 80.81 76 ASN A N 1
ATOM 604 C CA . ASN A 1 76 ? -9.267 14.010 11.284 1.00 80.81 76 ASN A CA 1
ATOM 605 C C . ASN A 1 76 ? -8.353 12.833 10.899 1.00 80.81 76 ASN A C 1
ATOM 607 O O . ASN A 1 76 ? -7.141 12.875 11.122 1.00 80.81 76 ASN A O 1
ATOM 611 N N . GLU A 1 77 ? -8.900 11.795 10.268 1.00 81.62 77 GLU A N 1
ATOM 612 C CA . GLU A 1 77 ? -8.063 10.782 9.628 1.00 81.62 77 GLU A CA 1
ATOM 613 C C . GLU A 1 77 ? -7.209 11.393 8.497 1.00 81.62 77 GLU A C 1
ATOM 615 O O . GLU A 1 77 ? -7.717 12.068 7.601 1.00 81.62 77 GLU A O 1
ATOM 620 N N . SER A 1 78 ? -5.904 11.110 8.512 1.00 81.25 78 SER A N 1
ATOM 621 C CA . SER A 1 78 ? -5.004 11.413 7.399 1.00 81.25 78 SER A CA 1
ATOM 622 C C . SER A 1 78 ? -4.858 10.191 6.496 1.00 81.25 78 SER A C 1
ATOM 624 O O . SER A 1 78 ? -4.639 9.079 6.973 1.00 81.25 78 SER A O 1
ATOM 626 N N . ILE A 1 79 ? -4.938 10.397 5.181 1.00 80.56 79 ILE A N 1
ATOM 627 C CA . ILE A 1 79 ? -4.752 9.335 4.179 1.00 80.56 79 ILE A CA 1
ATOM 628 C C . ILE A 1 79 ? -3.285 9.153 3.757 1.00 80.56 79 ILE A C 1
ATOM 630 O O . ILE A 1 7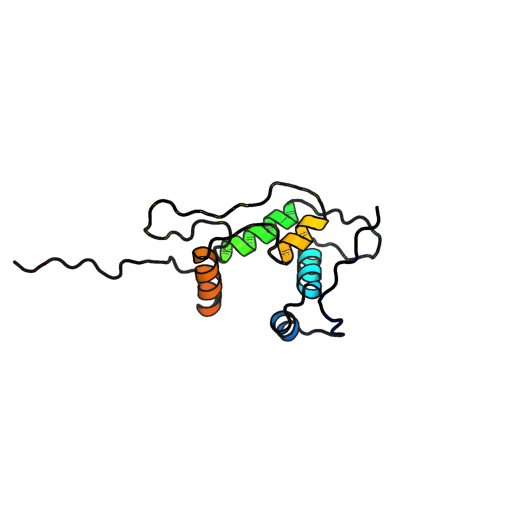9 ? -3.011 8.337 2.877 1.00 80.56 79 ILE A O 1
ATOM 634 N N . GLY A 1 80 ? -2.360 9.883 4.393 1.00 75.69 80 GLY A N 1
ATOM 635 C CA . GLY A 1 80 ? -0.953 9.960 3.998 1.00 75.69 80 GLY A CA 1
ATOM 636 C C . GLY A 1 80 ? -0.710 10.942 2.847 1.00 75.69 80 GLY A C 1
ATOM 637 O O . GLY A 1 80 ? -1.621 11.646 2.408 1.00 75.69 80 GLY A O 1
ATOM 638 N N . GLN A 1 81 ? 0.532 11.013 2.363 1.00 72.62 81 GLN A N 1
ATOM 639 C CA . GLN A 1 81 ? 0.880 11.774 1.159 1.00 72.62 81 GLN A CA 1
ATOM 640 C C . GLN A 1 81 ? 1.126 10.816 -0.000 1.00 72.62 81 GLN A C 1
ATOM 642 O O . GLN A 1 81 ? 2.040 9.993 0.043 1.00 72.62 81 GLN A O 1
ATOM 647 N N . VAL A 1 82 ? 0.315 10.960 -1.044 1.00 68.62 82 VAL A N 1
ATOM 648 C CA . VAL A 1 82 ? 0.502 10.273 -2.320 1.00 68.62 82 VAL A CA 1
ATOM 649 C C . VAL A 1 82 ? 1.419 11.143 -3.179 1.00 68.62 82 VAL A C 1
ATOM 651 O O . VAL A 1 82 ? 1.106 12.312 -3.418 1.00 68.62 82 VAL A O 1
ATOM 654 N N . GLY A 1 83 ? 2.555 10.601 -3.619 1.00 62.00 83 GLY A N 1
ATOM 655 C CA . GLY A 1 83 ? 3.520 11.326 -4.446 1.00 62.00 83 GLY A CA 1
ATOM 656 C C . GLY A 1 83 ? 2.897 11.820 -5.760 1.00 62.00 83 GLY A C 1
ATOM 657 O O . GLY A 1 83 ? 1.922 11.245 -6.263 1.00 62.00 83 GLY A O 1
ATOM 658 N N . ARG A 1 84 ? 3.412 12.928 -6.306 1.00 58.69 84 ARG A N 1
ATOM 659 C CA . ARG A 1 84 ? 2.839 13.580 -7.497 1.00 58.69 84 ARG A CA 1
ATOM 660 C C . ARG A 1 84 ? 2.961 12.690 -8.741 1.00 58.69 84 ARG A C 1
ATOM 662 O O . ARG A 1 84 ? 3.656 11.688 -8.770 1.00 58.69 84 ARG A O 1
ATOM 669 N N . THR A 1 85 ? 2.200 13.013 -9.776 1.00 54.34 85 THR A N 1
ATOM 670 C CA . THR A 1 85 ? 2.287 12.322 -11.065 1.00 54.34 85 THR A CA 1
ATOM 671 C C . THR A 1 85 ? 3.637 12.602 -11.713 1.00 54.34 85 THR A C 1
ATOM 673 O O . THR A 1 85 ? 3.784 13.607 -12.402 1.00 54.34 85 THR A O 1
ATOM 676 N N . ASP A 1 86 ? 4.597 11.707 -11.520 1.00 57.75 86 ASP A N 1
ATOM 677 C CA . ASP A 1 86 ? 5.934 11.866 -12.070 1.00 57.75 86 ASP A CA 1
ATOM 678 C C . ASP A 1 86 ? 6.284 10.621 -12.896 1.00 57.75 86 ASP A C 1
ATOM 680 O O . ASP A 1 86 ? 6.465 9.530 -12.358 1.00 57.75 86 ASP A O 1
ATOM 684 N N . ASN A 1 87 ? 6.418 10.778 -14.218 1.00 57.69 87 ASN A N 1
ATOM 685 C CA . ASN A 1 87 ? 6.838 9.710 -15.143 1.00 57.69 87 ASN A CA 1
ATOM 686 C C . ASN A 1 87 ? 8.345 9.391 -15.019 1.00 57.69 87 ASN A C 1
ATOM 688 O O . ASN A 1 87 ? 9.000 9.031 -15.994 1.00 57.69 87 ASN A O 1
ATOM 692 N N . ILE A 1 88 ? 8.931 9.574 -13.832 1.00 65.00 88 ILE A N 1
ATOM 693 C CA . ILE A 1 88 ? 10.352 9.340 -13.594 1.00 65.00 88 ILE A CA 1
ATOM 694 C C . ILE A 1 88 ? 10.537 7.879 -13.166 1.00 65.00 88 ILE A C 1
ATOM 696 O O . ILE A 1 88 ? 10.052 7.484 -12.103 1.00 65.00 88 ILE A O 1
ATOM 700 N N . PRO A 1 89 ? 11.299 7.072 -13.927 1.00 61.59 89 PRO A N 1
ATOM 701 C CA . PRO A 1 89 ? 11.462 5.641 -13.669 1.00 61.59 89 PRO A CA 1
ATOM 702 C C . PRO A 1 89 ? 11.987 5.297 -12.274 1.00 61.59 89 PRO A C 1
ATOM 704 O O . PRO A 1 89 ? 11.628 4.272 -11.696 1.00 61.59 89 PRO A O 1
ATOM 707 N N . GLY A 1 90 ? 12.829 6.174 -11.715 1.00 64.62 90 GLY A N 1
ATOM 708 C CA . GLY A 1 90 ? 13.394 6.012 -10.378 1.00 64.62 90 GLY A CA 1
ATOM 709 C C . GLY A 1 90 ? 12.327 5.904 -9.289 1.00 64.62 90 GLY A C 1
ATOM 710 O O . GLY A 1 90 ? 12.473 5.068 -8.396 1.00 64.62 90 GLY A O 1
ATOM 711 N N . PHE A 1 91 ? 11.233 6.659 -9.424 1.00 73.12 91 PHE A N 1
ATOM 712 C CA . PHE A 1 91 ? 10.166 6.721 -8.432 1.00 73.12 91 PHE A CA 1
ATOM 713 C C . PHE A 1 91 ? 9.285 5.479 -8.398 1.00 73.12 91 PHE A C 1
ATOM 715 O O . PHE A 1 91 ? 8.784 5.151 -7.331 1.00 73.12 91 PHE A O 1
ATOM 722 N N . LEU A 1 92 ? 9.138 4.734 -9.500 1.00 72.94 92 LEU A N 1
ATOM 723 C CA . LEU A 1 92 ? 8.419 3.453 -9.457 1.00 72.94 92 LEU A CA 1
ATOM 724 C C . LEU A 1 92 ? 9.164 2.451 -8.573 1.00 72.94 92 LEU A C 1
ATOM 726 O O . LEU A 1 92 ? 8.560 1.741 -7.774 1.00 72.94 92 LEU A O 1
ATOM 730 N N . LEU A 1 93 ? 10.491 2.415 -8.703 1.00 72.06 93 LEU A N 1
ATOM 731 C CA . LEU A 1 93 ? 11.333 1.544 -7.892 1.00 72.06 93 LEU A CA 1
ATOM 732 C C . LEU A 1 93 ? 11.300 1.980 -6.426 1.00 72.06 93 LEU A C 1
ATOM 734 O O . LEU A 1 93 ? 11.142 1.135 -5.555 1.00 72.06 93 LEU A O 1
ATOM 738 N N . ASP A 1 94 ? 11.389 3.285 -6.154 1.00 73.19 94 ASP A N 1
ATOM 739 C CA . ASP A 1 94 ? 11.259 3.805 -4.787 1.00 73.19 94 ASP A CA 1
ATOM 740 C C . ASP A 1 94 ? 9.867 3.521 -4.206 1.00 73.19 94 ASP A C 1
ATOM 742 O O . ASP A 1 94 ? 9.740 3.171 -3.035 1.00 73.19 94 ASP A O 1
ATOM 746 N N . TYR A 1 95 ? 8.823 3.554 -5.034 1.00 76.31 95 TYR A N 1
ATOM 747 C CA . TYR A 1 95 ? 7.472 3.193 -4.629 1.00 76.31 95 TYR A CA 1
ATOM 748 C C . TYR A 1 95 ? 7.322 1.710 -4.294 1.00 76.31 95 TYR A C 1
ATOM 750 O O . TYR A 1 95 ? 6.715 1.373 -3.279 1.00 76.31 95 TYR A O 1
ATOM 758 N N . ALA A 1 96 ? 7.926 0.827 -5.092 1.00 74.44 96 ALA A N 1
ATOM 759 C CA . ALA A 1 96 ? 7.902 -0.617 -4.869 1.00 74.44 96 ALA A CA 1
ATOM 760 C C . ALA A 1 96 ? 8.530 -1.033 -3.527 1.00 74.44 96 ALA A C 1
ATOM 762 O O . ALA A 1 96 ? 8.156 -2.060 -2.969 1.00 74.44 96 ALA A O 1
ATOM 763 N N . ILE A 1 97 ? 9.454 -0.229 -2.996 1.00 74.75 97 ILE A N 1
ATOM 764 C CA . ILE A 1 97 ? 10.094 -0.446 -1.687 1.00 74.75 97 ILE A CA 1
ATOM 765 C C . ILE A 1 97 ? 9.513 0.443 -0.575 1.00 74.75 97 ILE A C 1
ATOM 767 O O . ILE A 1 97 ? 10.077 0.501 0.515 1.00 74.75 97 ILE A O 1
ATOM 771 N N . GLY A 1 98 ? 8.410 1.154 -0.833 1.00 70.12 98 GLY A N 1
ATOM 772 C CA . GLY A 1 98 ? 7.730 1.984 0.167 1.00 70.12 98 GLY A CA 1
ATOM 773 C C . GLY A 1 98 ? 8.425 3.309 0.506 1.00 70.12 98 GLY A C 1
ATOM 774 O O . GLY A 1 98 ? 8.163 3.873 1.562 1.00 70.12 98 GLY A O 1
ATOM 775 N N . GLN A 1 99 ? 9.302 3.822 -0.361 1.00 70.12 99 GLN A N 1
ATOM 776 C CA . GLN A 1 99 ? 10.026 5.093 -0.187 1.00 70.12 99 GLN A CA 1
ATOM 777 C C . GLN A 1 99 ? 9.438 6.255 -1.011 1.00 70.12 99 GLN A C 1
ATOM 779 O O . GLN A 1 99 ? 10.123 7.247 -1.249 1.00 70.12 99 GLN A O 1
ATOM 784 N N . TYR A 1 100 ? 8.184 6.145 -1.463 1.00 78.38 100 TYR A N 1
ATOM 785 C CA . TYR A 1 100 ? 7.539 7.173 -2.290 1.00 78.38 100 TYR A CA 1
ATOM 786 C C . TYR A 1 100 ? 6.236 7.707 -1.681 1.00 78.38 100 TYR A C 1
ATOM 788 O O . TYR A 1 100 ? 6.198 8.860 -1.258 1.00 78.38 100 TYR A O 1
ATOM 796 N N . ASP A 1 101 ? 5.185 6.885 -1.581 1.00 78.75 101 ASP A N 1
ATOM 797 C CA . ASP A 1 101 ? 3.971 7.281 -0.857 1.00 78.75 101 ASP A CA 1
ATOM 798 C C . ASP A 1 101 ? 4.175 7.049 0.651 1.00 78.75 101 ASP A C 1
ATOM 800 O O . ASP A 1 101 ? 4.801 6.070 1.066 1.00 78.75 101 ASP A O 1
ATOM 804 N N . THR A 1 102 ? 3.625 7.939 1.477 1.00 81.94 102 THR A N 1
ATOM 805 C CA . THR A 1 102 ? 3.636 7.795 2.941 1.00 81.94 102 THR A CA 1
ATOM 806 C C . THR A 1 102 ? 2.287 7.303 3.438 1.00 81.94 102 THR A C 1
ATOM 808 O O . THR A 1 102 ? 1.244 7.694 2.915 1.00 81.94 102 THR A O 1
ATOM 811 N N . TYR A 1 103 ? 2.307 6.474 4.480 1.00 85.38 103 TYR A N 1
ATOM 812 C CA . TYR A 1 103 ? 1.112 5.878 5.071 1.00 85.38 103 TYR A CA 1
ATOM 813 C C . TYR A 1 103 ? 1.064 6.134 6.571 1.00 85.38 103 TYR A C 1
ATOM 815 O O . TYR A 1 103 ? 2.096 6.302 7.225 1.00 85.38 103 TYR A O 1
ATOM 823 N N . THR A 1 104 ? -0.142 6.153 7.129 1.00 87.62 104 THR A N 1
ATOM 824 C CA . THR A 1 104 ? -0.319 6.271 8.575 1.00 87.62 104 THR A CA 1
ATOM 825 C C . THR A 1 104 ? -0.107 4.920 9.264 1.00 87.62 104 THR A C 1
ATOM 827 O O . THR A 1 104 ? -0.355 3.869 8.663 1.00 87.62 104 THR A O 1
ATOM 830 N N . PRO A 1 105 ? 0.294 4.904 10.549 1.00 87.12 105 PRO A N 1
ATOM 831 C CA . PRO A 1 105 ? 0.386 3.661 11.314 1.00 87.12 105 PRO A CA 1
ATOM 832 C C . PRO A 1 105 ? -0.921 2.853 11.318 1.00 87.12 105 PRO A C 1
ATOM 834 O O . PRO A 1 105 ? -0.891 1.626 11.274 1.00 87.12 105 PRO A O 1
ATOM 837 N N . LEU A 1 106 ? -2.074 3.531 11.304 1.00 88.44 106 LEU A N 1
ATOM 838 C CA . LEU A 1 106 ? -3.385 2.885 11.255 1.00 88.44 106 LEU A CA 1
ATOM 839 C C . LEU A 1 106 ? -3.639 2.176 9.914 1.00 88.44 106 LEU A C 1
ATOM 841 O O . LEU A 1 106 ? -4.164 1.064 9.900 1.00 88.44 106 LEU A O 1
ATOM 845 N N . GLN A 1 107 ? -3.224 2.777 8.793 1.00 89.50 107 GLN A N 1
ATOM 846 C CA . GLN A 1 107 ? -3.280 2.128 7.479 1.00 89.50 107 GLN A CA 1
ATOM 847 C C . GLN A 1 107 ? -2.384 0.881 7.431 1.00 89.50 107 GLN A C 1
ATOM 849 O O . GLN A 1 107 ? -2.795 -0.138 6.882 1.00 89.50 107 GLN A O 1
ATOM 854 N N . LEU A 1 108 ? -1.196 0.921 8.050 1.00 88.69 108 LEU A N 1
ATOM 855 C CA . LEU A 1 108 ? -0.314 -0.251 8.157 1.00 88.69 108 LEU A CA 1
ATOM 856 C C . LEU A 1 108 ? -0.934 -1.365 9.012 1.00 88.69 108 LEU A C 1
ATOM 858 O O . LEU A 1 108 ? -0.842 -2.539 8.651 1.00 88.69 108 LEU A O 1
ATOM 862 N N . ALA A 1 109 ? -1.604 -1.012 10.112 1.00 89.44 109 ALA A N 1
ATOM 863 C CA . ALA A 1 109 ? -2.341 -1.980 10.919 1.00 89.44 109 ALA A CA 1
ATOM 864 C C . ALA A 1 109 ? -3.466 -2.637 10.101 1.00 89.44 109 ALA A C 1
ATOM 866 O O . ALA A 1 109 ? -3.547 -3.861 10.049 1.00 89.44 109 ALA A O 1
ATOM 867 N N . GLN A 1 110 ? -4.271 -1.843 9.384 1.00 90.75 110 GLN A N 1
ATOM 868 C CA . GLN A 1 110 ? -5.331 -2.360 8.510 1.00 90.75 110 GLN A CA 1
ATOM 869 C C . GLN A 1 110 ? -4.777 -3.243 7.379 1.00 90.75 110 GLN A C 1
ATOM 871 O O . GLN A 1 110 ? -5.379 -4.271 7.062 1.00 90.75 110 GLN A O 1
ATOM 876 N N . TYR A 1 111 ? -3.624 -2.886 6.809 1.00 90.31 111 TYR A N 1
ATOM 877 C CA . TYR A 1 111 ? -2.921 -3.684 5.803 1.00 90.31 111 TYR A CA 1
ATOM 878 C C . TYR A 1 111 ? -2.575 -5.082 6.334 1.00 90.31 111 TYR A C 1
ATOM 880 O O . TYR A 1 111 ? -2.987 -6.084 5.746 1.00 90.31 111 TYR A O 1
ATOM 888 N N . ILE A 1 112 ? -1.899 -5.167 7.487 1.00 88.94 112 ILE A N 1
ATOM 889 C CA . ILE A 1 112 ? -1.529 -6.453 8.099 1.00 88.94 112 ILE A CA 1
ATOM 890 C C . ILE A 1 112 ? -2.779 -7.239 8.511 1.00 88.94 112 ILE A C 1
ATOM 892 O O . ILE A 1 112 ? -2.854 -8.442 8.263 1.00 88.94 112 ILE A O 1
ATOM 896 N N . SER A 1 113 ? -3.790 -6.577 9.083 1.00 90.38 113 SER A N 1
ATOM 897 C CA . SER A 1 113 ? -5.056 -7.221 9.446 1.00 90.38 113 SER A CA 1
ATOM 898 C C . SER A 1 113 ? -5.786 -7.797 8.236 1.00 90.38 113 SER A C 1
ATOM 900 O O . SER A 1 113 ? -6.345 -8.881 8.337 1.00 90.38 113 SER A O 1
ATOM 902 N N . THR A 1 114 ? -5.754 -7.121 7.085 1.00 91.38 114 THR A N 1
ATOM 903 C CA . THR A 1 114 ? -6.356 -7.625 5.840 1.00 91.38 114 THR A CA 1
ATOM 904 C C . THR A 1 114 ? -5.677 -8.918 5.392 1.00 91.38 114 THR A C 1
ATOM 906 O O . THR A 1 114 ? -6.360 -9.865 5.014 1.00 91.38 114 THR A O 1
ATOM 909 N N . ILE A 1 115 ? -4.345 -8.997 5.493 1.00 88.50 115 ILE A N 1
ATOM 910 C CA . ILE A 1 115 ? -3.584 -10.218 5.186 1.00 88.50 115 ILE A CA 1
ATOM 911 C C . ILE A 1 115 ? -3.932 -11.337 6.173 1.00 88.50 115 ILE A C 1
ATOM 913 O O . ILE A 1 115 ? -4.247 -12.450 5.757 1.00 88.50 115 ILE A O 1
ATOM 917 N N . ALA A 1 116 ? -3.917 -11.038 7.474 1.00 88.25 116 ALA A N 1
ATOM 918 C CA . ALA A 1 116 ? -4.235 -12.008 8.521 1.00 88.25 116 ALA A CA 1
ATOM 919 C C . ALA A 1 116 ? -5.681 -12.526 8.424 1.00 88.25 116 ALA A C 1
ATOM 921 O O . ALA A 1 116 ? -5.945 -13.686 8.724 1.00 88.25 116 ALA A O 1
ATOM 922 N N . ASN A 1 117 ? -6.607 -11.687 7.959 1.00 91.62 117 ASN A N 1
ATOM 923 C CA . ASN A 1 117 ? -8.019 -12.009 7.785 1.00 91.62 117 ASN A CA 1
ATOM 924 C C . ASN A 1 117 ? -8.331 -12.592 6.393 1.00 91.62 117 ASN A C 1
ATOM 926 O O . ASN A 1 117 ? -9.418 -12.383 5.862 1.00 91.62 117 ASN A O 1
ATOM 930 N N . GLY A 1 118 ? -7.372 -13.265 5.749 1.00 88.88 118 GLY A N 1
ATOM 931 C CA . GLY A 1 118 ? -7.596 -13.965 4.478 1.00 88.88 118 GLY A CA 1
ATOM 932 C C . GLY A 1 118 ? -7.942 -13.060 3.290 1.00 88.88 118 GLY A C 1
ATOM 933 O O . GLY A 1 118 ? -8.594 -13.507 2.351 1.00 88.88 118 GLY A O 1
ATOM 934 N N . GLY A 1 119 ? -7.540 -11.788 3.328 1.00 88.38 119 GLY A N 1
ATOM 935 C CA . GLY A 1 119 ? -7.812 -10.794 2.287 1.00 88.38 119 GLY A CA 1
ATOM 936 C C . GLY A 1 119 ? -9.038 -9.912 2.546 1.00 88.38 119 GLY A C 1
ATOM 937 O O . GLY A 1 119 ? -9.289 -8.987 1.774 1.00 88.38 119 GLY A O 1
ATOM 938 N N . TYR A 1 120 ? -9.790 -10.138 3.627 1.00 89.31 120 TYR A N 1
ATOM 939 C CA . TYR A 1 120 ? -10.960 -9.323 3.958 1.00 89.31 120 TYR A CA 1
ATOM 940 C C . TYR A 1 120 ? -10.567 -8.074 4.751 1.00 89.31 120 TYR A C 1
ATOM 942 O O . TYR A 1 120 ? -10.199 -8.142 5.928 1.00 89.31 120 TYR A O 1
ATOM 950 N N . ARG A 1 121 ? -10.684 -6.911 4.102 1.00 89.69 121 ARG A N 1
ATOM 951 C CA . ARG A 1 121 ? -10.388 -5.611 4.708 1.00 89.69 121 ARG A CA 1
ATOM 952 C C . ARG A 1 121 ? -11.483 -5.204 5.693 1.00 89.69 121 ARG A C 1
ATOM 954 O O . ARG A 1 121 ? -12.605 -4.895 5.301 1.00 89.69 121 ARG A O 1
ATOM 961 N N . MET A 1 122 ? -11.124 -5.150 6.972 1.00 88.06 122 MET A N 1
ATOM 962 C CA . MET A 1 122 ? -12.022 -4.750 8.056 1.00 88.06 122 MET A CA 1
ATOM 963 C C . MET A 1 122 ? -11.913 -3.253 8.347 1.00 88.06 122 MET A C 1
ATOM 965 O O . MET A 1 122 ? -10.815 -2.688 8.362 1.00 88.06 122 MET A O 1
ATOM 969 N N . LYS A 1 123 ? -13.050 -2.612 8.625 1.00 89.12 123 LYS A N 1
ATOM 970 C CA . LYS A 1 123 ? -13.083 -1.248 9.161 1.00 89.12 123 LYS A CA 1
ATOM 971 C C . LYS A 1 123 ? -12.631 -1.276 10.633 1.00 89.12 123 LYS A C 1
ATOM 973 O O . LYS A 1 123 ? -13.265 -1.979 11.418 1.00 89.12 123 LYS A O 1
ATOM 978 N N . PRO A 1 124 ? -11.577 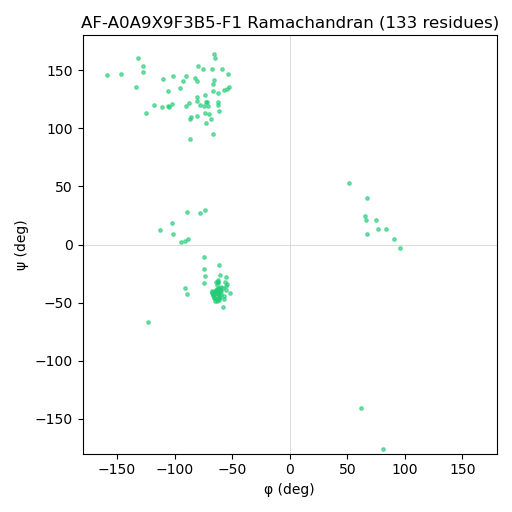-0.538 11.028 1.00 85.25 124 PRO A N 1
ATOM 979 C CA . PRO A 1 124 ? -11.203 -0.407 12.431 1.00 85.25 124 PRO A CA 1
ATOM 980 C C . PRO A 1 124 ? -12.283 0.372 13.192 1.00 85.25 124 PRO A C 1
ATOM 982 O O . PRO A 1 124 ? -12.806 1.370 12.692 1.00 85.25 124 PRO A O 1
ATOM 985 N N . GLN A 1 125 ? -12.612 -0.088 14.397 1.00 86.19 125 GLN A N 1
ATOM 986 C CA . GLN A 1 125 ? -13.559 0.559 15.305 1.00 86.19 125 GLN A CA 1
ATOM 987 C C . GLN A 1 125 ? -12.947 0.608 16.702 1.00 86.19 125 GLN A C 1
ATOM 989 O O . GLN A 1 125 ? -12.372 -0.384 17.150 1.00 86.19 125 GLN A O 1
ATOM 994 N N . ILE A 1 126 ? -13.056 1.756 17.372 1.00 84.81 126 ILE A N 1
ATOM 995 C CA . ILE A 1 126 ? -12.608 1.902 18.766 1.00 84.81 126 ILE A CA 1
ATOM 996 C C . ILE A 1 126 ? -13.751 1.579 19.729 1.00 84.81 126 ILE A C 1
ATOM 998 O O . ILE A 1 126 ? -13.533 0.974 20.778 1.00 84.81 126 ILE A O 1
ATOM 1002 N N . VAL A 1 127 ? -14.977 1.963 19.373 1.00 85.19 127 VAL A N 1
ATOM 1003 C CA . VAL A 1 127 ? -16.161 1.706 20.194 1.00 85.19 127 VAL A CA 1
ATOM 1004 C C . VAL A 1 127 ? -16.649 0.275 19.978 1.00 85.19 127 VAL A C 1
ATOM 1006 O O . VAL A 1 127 ? -16.955 -0.117 18.854 1.00 85.19 127 VAL A O 1
ATOM 1009 N N . GLN A 1 128 ? -16.755 -0.494 21.064 1.00 82.81 128 GLN A N 1
ATOM 1010 C CA . GLN A 1 128 ? -17.289 -1.859 21.032 1.00 82.81 128 GLN A CA 1
ATOM 1011 C C . GLN A 1 128 ? -18.812 -1.901 21.232 1.00 82.81 128 GLN A C 1
ATOM 1013 O O . GLN A 1 128 ? -19.502 -2.653 20.551 1.00 82.81 128 GLN A O 1
ATOM 1018 N N . GLU A 1 129 ? -19.343 -1.113 22.169 1.00 85.25 129 GLU A N 1
ATOM 1019 C CA . GLU A 1 129 ? -20.762 -1.110 22.537 1.00 85.25 129 GLU A CA 1
ATOM 1020 C C . GLU A 1 129 ? -21.126 0.216 23.223 1.00 85.25 129 GLU A C 1
ATOM 1022 O O . GLU A 1 129 ? -20.317 0.773 23.968 1.00 85.25 129 GLU A O 1
ATOM 1027 N N . VAL A 1 130 ? -22.351 0.703 23.005 1.00 83.50 130 VAL A N 1
ATOM 1028 C CA . VAL A 1 130 ? -22.951 1.799 23.781 1.00 83.50 130 VAL A CA 1
ATOM 1029 C C . VAL A 1 130 ? -23.986 1.185 24.718 1.00 83.50 130 VAL A C 1
ATOM 1031 O O . VAL A 1 130 ? -24.945 0.575 24.252 1.00 83.50 130 VAL A O 1
ATOM 1034 N N . ARG A 1 131 ? -23.784 1.326 26.032 1.00 84.81 131 ARG A N 1
ATOM 1035 C CA . ARG A 1 131 ? -24.706 0.816 27.056 1.00 84.81 131 ARG A CA 1
ATOM 1036 C C . ARG A 1 131 ? -25.483 1.962 27.683 1.00 84.81 131 ARG A C 1
ATOM 1038 O O . ARG A 1 131 ? -24.883 2.950 28.102 1.00 84.81 131 ARG A O 1
ATOM 1045 N N . GLU A 1 132 ? -26.796 1.801 27.784 1.00 80.19 132 GLU A N 1
ATOM 1046 C CA . GLU A 1 132 ? -27.641 2.687 28.582 1.00 80.19 132 GLU A CA 1
ATOM 1047 C C . GLU A 1 132 ? -27.568 2.286 30.058 1.00 80.19 132 GLU A C 1
ATOM 1049 O O . GLU A 1 132 ? -27.513 1.099 30.395 1.00 80.19 132 GLU A O 1
ATOM 1054 N N . GLN A 1 133 ? -27.536 3.279 30.947 1.00 73.06 133 GLN A N 1
ATOM 1055 C CA . GLN A 1 133 ? -27.642 3.018 32.378 1.00 73.06 133 GLN A CA 1
ATOM 1056 C C . GLN A 1 133 ? -29.092 2.638 32.709 1.00 73.06 133 GLN A C 1
ATOM 1058 O O . GLN A 1 133 ? -30.000 3.377 32.328 1.00 73.06 133 GLN A O 1
ATOM 1063 N N . PRO A 1 134 ? -29.334 1.513 33.405 1.00 71.50 134 PRO A N 1
ATOM 1064 C CA . PRO A 1 134 ? -30.666 1.210 33.906 1.00 71.50 134 PRO A CA 1
ATOM 1065 C C . PRO A 1 134 ? -31.055 2.228 34.990 1.00 71.50 134 PRO A C 1
ATOM 1067 O O . PRO A 1 134 ? -30.250 2.511 35.881 1.00 71.50 134 PRO A O 1
ATOM 1070 N N . ASN A 1 135 ? -32.270 2.775 34.866 1.00 61.50 135 ASN A N 1
ATOM 1071 C CA . ASN A 1 135 ? -32.900 3.693 35.825 1.00 61.50 135 ASN A CA 1
ATOM 1072 C C . ASN A 1 135 ? -33.187 3.029 37.175 1.00 61.50 135 ASN A C 1
ATOM 1074 O O . ASN A 1 135 ? -33.578 1.838 37.170 1.00 61.50 135 ASN A O 1
#

InterPro domains:
  IPR001460 Penicillin-binding protein, transpeptidase [PF00905] (4-131)
  IPR012338 Beta-lactamase/transpeptidase-like [G3DSA:3.40.710.10] (1-135)
  IPR012338 Beta-lactamase/transpeptidase-like [SSF56601] (9-133)
  IPR050515 Class D beta-lactamase/transpeptidase [PTHR30627] (6-132)

Mean predicted aligned error: 10.92 Å

pLDDT: mean 73.43, std 13.59, range [35.81, 91.62]

Foldseek 3Di:
DDDPDDAQPDDDDDDDPVRCVVSVGLVVLLVVLCVLQVHDDDPPDDDQRDLVSVVVVVVVLVLLQQQHDLQEPDPPDDSFDAADSDRDPVQSSCVSSPNHTDGDPVSVVQNVVCVVVVNDRDRDYPDDDDDDDDD

Nearest PDB structures (foldseek):
  3vsl-assembly1_A  TM=9.080E-01  e=1.167E-08  Staphylococcus aureus subsp. aureus MW2
  8c5w-assembly1_A  TM=9.139E-01  e=4.683E-08  Staphylococcus epidermidis RP62A
  2waf-assembly1_A  TM=9.303E-01  e=1.091E-07  Streptococcus pneumoniae R6
  3vsl-assembly1_B  TM=8.909E-01  e=9.668E-08  Staphylococcus aureus subsp. aureus MW2
  2wae-assembly1_A  TM=9.311E-01  e=3.651E-07  Streptococcus pneumoniae